Protein AF-A0A1A8ENL9-F1 (afdb_monomer_lite)

Structure (mmCIF, N/CA/C/O backbone):
data_AF-A0A1A8ENL9-F1
#
_entry.id   AF-A0A1A8ENL9-F1
#
loop_
_atom_site.group_PDB
_atom_site.id
_atom_site.type_symbol
_atom_site.label_atom_id
_atom_site.label_alt_id
_atom_site.label_comp_id
_atom_site.label_asym_id
_atom_site.label_entity_id
_atom_site.label_seq_id
_atom_site.pdbx_PDB_ins_code
_atom_site.Cartn_x
_atom_site.Cartn_y
_atom_site.Cartn_z
_atom_site.occupancy
_atom_site.B_iso_or_equiv
_atom_site.auth_seq_id
_atom_site.auth_comp_id
_atom_site.auth_asym_id
_atom_site.auth_atom_id
_atom_site.pdbx_PDB_model_num
ATOM 1 N N . MET A 1 1 ? 8.993 22.500 0.969 1.00 47.62 1 MET A N 1
ATOM 2 C CA . MET A 1 1 ? 8.545 22.257 -0.419 1.00 47.62 1 MET A CA 1
ATOM 3 C C . MET A 1 1 ? 9.280 21.034 -0.939 1.00 47.62 1 MET A C 1
ATOM 5 O O . MET A 1 1 ? 10.479 21.122 -1.164 1.00 47.62 1 MET A O 1
ATOM 9 N N . SER A 1 2 ? 8.616 19.883 -1.038 1.00 75.56 2 SER A N 1
ATOM 10 C CA . SER A 1 2 ? 9.260 18.638 -1.478 1.00 75.56 2 SER A CA 1
ATOM 11 C C . SER A 1 2 ? 9.144 18.521 -2.997 1.00 75.56 2 SER A C 1
ATOM 13 O O . SER A 1 2 ? 8.041 18.375 -3.518 1.00 75.56 2 SER A O 1
ATOM 15 N N . TYR A 1 3 ? 10.267 18.620 -3.709 1.00 81.81 3 TYR A N 1
ATOM 16 C CA . TYR A 1 3 ? 10.320 18.423 -5.159 1.00 81.81 3 TYR A CA 1
ATOM 17 C C . TYR A 1 3 ? 9.952 16.970 -5.503 1.00 81.81 3 TYR A C 1
ATOM 19 O O . TYR A 1 3 ? 10.561 16.037 -4.980 1.00 81.81 3 TYR A O 1
ATOM 27 N N . ARG A 1 4 ? 8.944 16.773 -6.363 1.00 79.19 4 ARG A N 1
ATOM 28 C CA . ARG A 1 4 ? 8.559 15.457 -6.898 1.00 79.19 4 ARG A CA 1
ATOM 29 C C . ARG A 1 4 ? 8.784 15.458 -8.410 1.00 79.19 4 ARG A C 1
ATOM 31 O O . ARG A 1 4 ? 7.947 16.004 -9.128 1.00 79.19 4 ARG A O 1
ATOM 38 N N . PRO A 1 5 ? 9.905 14.905 -8.900 1.00 78.44 5 PRO A N 1
ATOM 39 C CA . PRO A 1 5 ? 10.153 14.848 -10.331 1.00 78.44 5 PRO A CA 1
ATOM 40 C C . PRO A 1 5 ? 9.105 13.958 -11.001 1.00 78.44 5 PRO A C 1
ATOM 42 O O . PRO A 1 5 ? 8.807 12.865 -10.522 1.00 78.44 5 PRO A O 1
ATOM 45 N N . VAL A 1 6 ? 8.559 14.425 -12.121 1.00 82.06 6 VAL A N 1
ATOM 46 C CA . VAL A 1 6 ? 7.673 13.639 -12.983 1.00 82.06 6 VAL A CA 1
ATOM 47 C C . VAL A 1 6 ? 8.418 13.392 -14.285 1.00 82.06 6 VAL A C 1
ATOM 49 O O . VAL A 1 6 ? 8.683 14.326 -15.040 1.00 82.06 6 VAL A O 1
ATOM 52 N N . ALA A 1 7 ? 8.785 12.136 -14.536 1.00 83.44 7 ALA A N 1
ATOM 53 C CA . ALA A 1 7 ? 9.423 11.752 -15.786 1.00 83.44 7 ALA A CA 1
ATOM 54 C C . ALA A 1 7 ? 8.378 11.695 -16.909 1.00 83.44 7 ALA A C 1
ATOM 56 O O . ALA A 1 7 ? 7.333 11.056 -16.778 1.00 83.44 7 ALA A O 1
ATOM 57 N N . LEU A 1 8 ? 8.661 12.359 -18.030 1.00 87.50 8 LEU A N 1
ATOM 58 C CA . LEU A 1 8 ? 7.836 12.262 -19.229 1.00 87.50 8 LEU A CA 1
ATOM 59 C C . LEU A 1 8 ? 8.322 11.093 -20.085 1.00 87.50 8 LEU A C 1
ATOM 61 O O . LEU A 1 8 ? 9.392 11.141 -20.684 1.00 87.50 8 LEU A O 1
ATOM 65 N N . ALA A 1 9 ? 7.508 10.045 -20.149 1.00 88.44 9 ALA A N 1
ATOM 66 C CA . ALA A 1 9 ? 7.727 8.908 -21.029 1.00 88.44 9 ALA A CA 1
ATOM 67 C C . ALA A 1 9 ? 7.252 9.216 -22.464 1.00 88.44 9 ALA A C 1
ATOM 69 O O . ALA A 1 9 ? 6.263 9.936 -22.663 1.00 88.44 9 ALA A O 1
ATOM 70 N N . SER A 1 10 ? 7.934 8.651 -23.468 1.00 94.62 10 SER A N 1
ATOM 71 C CA . SER A 1 10 ? 7.502 8.732 -24.870 1.00 94.62 10 SER A CA 1
ATOM 72 C C . SER A 1 10 ? 6.126 8.080 -25.061 1.00 94.62 10 SER A C 1
ATOM 74 O O . SER A 1 10 ? 5.684 7.275 -24.237 1.00 94.62 10 SER A O 1
ATOM 76 N N . LEU A 1 11 ? 5.434 8.390 -26.162 1.00 94.94 11 LEU A N 1
ATOM 77 C CA . LEU A 1 11 ? 4.136 7.770 -26.454 1.00 94.94 11 LEU A CA 1
ATOM 78 C C . LEU A 1 11 ? 4.232 6.235 -26.494 1.00 94.94 11 LEU A C 1
ATOM 80 O O . LEU A 1 11 ? 3.389 5.560 -25.906 1.00 94.94 11 LEU A O 1
ATOM 84 N N . LEU A 1 12 ? 5.288 5.707 -27.124 1.00 95.12 12 LEU A N 1
ATOM 85 C CA . LEU A 1 12 ? 5.571 4.270 -27.191 1.00 95.12 12 LEU A CA 1
ATOM 86 C C . LEU A 1 12 ? 5.780 3.662 -25.797 1.00 95.12 12 LEU A C 1
ATOM 88 O O . LEU A 1 12 ? 5.248 2.596 -25.487 1.00 95.12 12 LEU A O 1
ATOM 92 N N . MET A 1 13 ? 6.499 4.365 -24.923 1.00 96.19 13 MET A N 1
ATOM 93 C CA . MET A 1 13 ? 6.716 3.914 -23.551 1.00 96.19 13 MET A CA 1
ATOM 94 C C . MET A 1 13 ? 5.403 3.897 -22.754 1.00 96.19 13 MET A C 1
ATOM 96 O O . MET A 1 13 ? 5.093 2.897 -22.119 1.00 96.19 13 MET A O 1
ATOM 100 N N . LYS A 1 14 ? 4.549 4.921 -22.884 1.00 94.06 14 LYS A N 1
ATOM 101 C CA . LYS A 1 14 ? 3.220 4.945 -22.237 1.00 94.06 14 LYS A CA 1
ATOM 102 C C . LYS A 1 14 ? 2.279 3.848 -22.740 1.00 94.06 14 LYS A C 1
ATOM 104 O O . LYS A 1 14 ? 1.382 3.407 -22.020 1.00 94.06 14 LYS A O 1
ATOM 109 N N . THR A 1 15 ? 2.399 3.438 -24.004 1.00 95.38 15 THR A N 1
ATOM 110 C CA . THR A 1 15 ? 1.645 2.282 -24.512 1.00 95.38 15 THR A CA 1
ATOM 111 C C . THR A 1 15 ? 2.168 0.978 -23.924 1.00 95.38 15 THR A C 1
ATOM 113 O O . THR A 1 15 ? 1.363 0.143 -23.515 1.00 95.38 15 THR A O 1
ATOM 116 N N . LEU A 1 16 ? 3.489 0.838 -23.801 1.00 95.94 16 LEU A N 1
ATOM 117 C CA . LEU A 1 16 ? 4.115 -0.333 -23.195 1.00 95.94 16 LEU A CA 1
ATOM 118 C C . LEU A 1 16 ? 3.782 -0.443 -21.700 1.00 95.94 16 LEU A C 1
ATOM 120 O O . LEU A 1 16 ? 3.406 -1.517 -21.244 1.00 95.94 16 LEU A O 1
ATOM 124 N N . GLU A 1 17 ? 3.815 0.664 -20.956 1.00 94.62 17 GLU A N 1
ATOM 125 C CA . GLU A 1 17 ? 3.395 0.725 -19.548 1.00 94.62 17 GLU A CA 1
ATOM 126 C C . GLU A 1 17 ? 1.968 0.199 -19.356 1.00 94.62 17 GLU A C 1
ATOM 128 O O . GLU A 1 17 ? 1.720 -0.609 -18.463 1.00 94.62 17 GLU A O 1
ATOM 133 N N . ARG A 1 18 ? 1.024 0.607 -20.217 1.00 93.94 18 ARG A N 1
ATOM 134 C CA . ARG A 1 18 ? -0.369 0.130 -20.159 1.00 93.94 18 ARG A CA 1
ATOM 135 C C . ARG A 1 18 ? -0.487 -1.367 -20.441 1.00 93.94 18 ARG A C 1
ATOM 137 O O . ARG A 1 18 ? -1.276 -2.038 -19.778 1.00 93.94 18 ARG A O 1
ATOM 144 N N . LEU A 1 19 ? 0.294 -1.881 -21.391 1.00 95.38 19 LEU A N 1
ATOM 145 C CA . LEU A 1 19 ? 0.340 -3.309 -21.704 1.00 95.38 19 LEU A CA 1
ATOM 146 C C . LEU A 1 19 ? 0.888 -4.119 -20.519 1.00 95.38 19 LEU A C 1
ATOM 148 O O . LEU A 1 19 ? 0.246 -5.070 -20.070 1.00 95.38 19 LEU A O 1
ATOM 152 N N . ILE A 1 20 ? 2.036 -3.703 -19.974 1.00 93.50 20 ILE A N 1
ATOM 153 C CA . ILE A 1 20 ? 2.686 -4.356 -18.830 1.00 93.50 20 ILE A CA 1
ATOM 154 C C . ILE A 1 20 ? 1.780 -4.306 -17.597 1.00 93.50 20 ILE A C 1
ATOM 156 O O . ILE A 1 20 ? 1.628 -5.314 -16.914 1.00 93.50 20 ILE A O 1
ATOM 160 N N . LEU A 1 21 ? 1.122 -3.174 -17.332 1.00 92.38 21 LEU A N 1
ATOM 161 C CA . LEU A 1 21 ? 0.191 -3.041 -16.210 1.00 92.38 21 LEU A CA 1
ATOM 162 C C . LEU A 1 21 ? -0.958 -4.055 -16.289 1.00 92.38 21 LEU A C 1
ATOM 164 O O . LEU A 1 21 ? -1.369 -4.591 -15.261 1.00 92.38 21 LEU A O 1
ATOM 168 N N . GLY A 1 22 ? -1.472 -4.330 -17.492 1.00 91.44 22 GLY A N 1
ATOM 169 C CA . GLY A 1 22 ? -2.486 -5.364 -17.703 1.00 91.44 22 GLY A CA 1
ATOM 170 C C . GLY A 1 22 ? -1.987 -6.751 -17.294 1.00 91.44 22 GLY A C 1
ATOM 171 O O . GLY A 1 22 ? -2.670 -7.452 -16.548 1.00 91.44 22 GLY A O 1
ATOM 172 N N . HIS A 1 23 ? -0.771 -7.109 -17.713 1.00 90.75 23 HIS A N 1
ATOM 173 C CA . HIS A 1 23 ? -0.143 -8.373 -17.333 1.00 90.75 23 HIS A CA 1
ATOM 174 C C . HIS A 1 23 ? 0.110 -8.459 -15.820 1.00 90.75 23 HIS A C 1
ATOM 176 O O . HIS A 1 23 ? -0.318 -9.416 -15.180 1.00 90.75 23 HIS A O 1
ATOM 182 N N . LEU A 1 24 ? 0.700 -7.417 -15.223 1.00 90.06 24 LEU A N 1
ATOM 183 C CA . LEU A 1 24 ? 0.981 -7.358 -13.785 1.00 90.06 24 LEU A CA 1
ATOM 184 C C . LEU A 1 24 ? -0.281 -7.504 -12.934 1.00 90.06 24 LEU A C 1
ATOM 186 O O . LEU A 1 24 ? -0.255 -8.206 -11.930 1.00 90.06 24 LEU A O 1
ATOM 190 N N . ARG A 1 25 ? -1.398 -6.882 -13.328 1.00 89.12 25 ARG A N 1
ATOM 191 C CA . ARG A 1 25 ? -2.675 -7.034 -12.611 1.00 89.12 25 ARG A CA 1
ATOM 192 C C . ARG A 1 25 ? -3.177 -8.474 -12.620 1.00 89.12 25 ARG A C 1
ATOM 194 O O . ARG A 1 25 ? -3.737 -8.914 -11.622 1.00 89.12 25 ARG A O 1
ATOM 201 N N . SER A 1 26 ? -2.975 -9.194 -13.722 1.00 88.25 26 SER A N 1
ATOM 202 C CA . SER A 1 26 ? -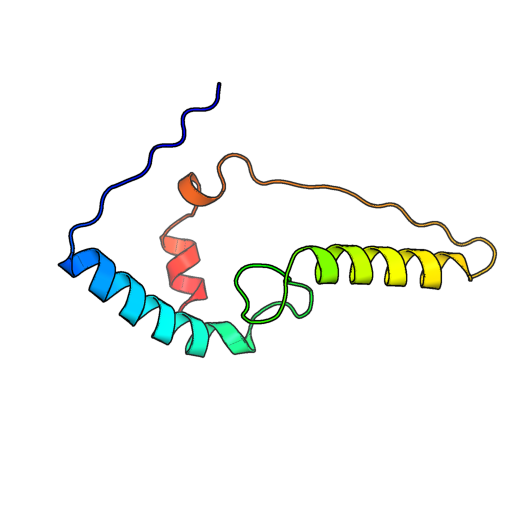3.344 -10.606 -13.816 1.00 88.25 26 SER A CA 1
ATOM 203 C C . SER A 1 26 ? -2.458 -11.482 -12.930 1.00 88.25 26 SER A C 1
ATOM 205 O O . SER A 1 26 ? -2.972 -12.380 -12.271 1.00 88.25 26 SER A O 1
ATOM 207 N N . THR A 1 27 ? -1.149 -11.224 -12.905 1.00 88.50 27 THR A N 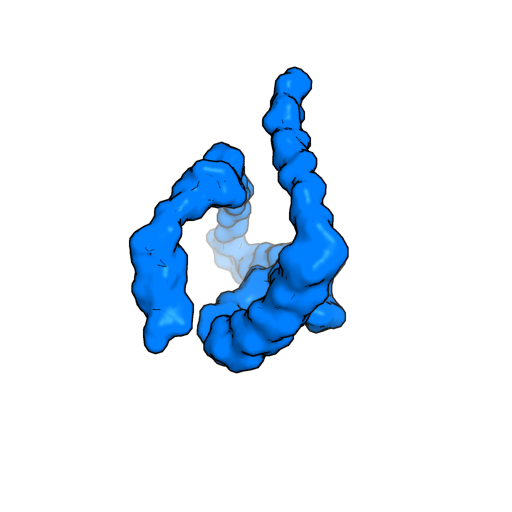1
ATOM 208 C CA . THR A 1 27 ? -0.176 -12.049 -12.171 1.00 88.50 27 THR A CA 1
ATOM 209 C C . THR A 1 27 ? -0.180 -11.758 -10.670 1.00 88.50 27 THR A C 1
ATOM 211 O O . THR A 1 27 ? -0.227 -12.681 -9.867 1.00 88.50 27 THR A O 1
ATOM 214 N N . ALA A 1 28 ? -0.179 -10.481 -10.278 1.00 87.75 28 ALA A N 1
ATOM 215 C CA . ALA A 1 28 ? -0.122 -10.060 -8.877 1.00 87.75 28 ALA A CA 1
ATOM 216 C C . ALA A 1 28 ? -1.500 -10.002 -8.200 1.00 87.75 28 ALA A C 1
ATOM 218 O O . ALA A 1 28 ? -1.577 -9.936 -6.976 1.00 87.75 28 ALA A O 1
ATOM 219 N N . GLY A 1 29 ? -2.594 -10.011 -8.972 1.00 85.44 29 GLY A N 1
ATOM 220 C CA . GLY A 1 29 ? -3.966 -9.945 -8.459 1.00 85.44 29 GLY A CA 1
ATOM 221 C C . GLY A 1 29 ? -4.270 -10.974 -7.360 1.00 85.44 29 GLY A C 1
ATOM 222 O O . GLY A 1 29 ? -4.749 -10.574 -6.298 1.00 85.44 29 GLY A O 1
ATOM 223 N N . PRO A 1 30 ? -3.959 -12.271 -7.557 1.00 88.00 30 PRO A N 1
ATOM 224 C CA . PRO A 1 30 ? -4.174 -13.311 -6.547 1.00 88.00 30 PRO A CA 1
ATOM 225 C C . PRO A 1 30 ? -3.378 -13.121 -5.249 1.00 88.00 30 PRO A C 1
ATOM 227 O O . PRO A 1 30 ? -3.802 -13.611 -4.207 1.00 88.00 30 PRO A O 1
ATOM 230 N N . SER A 1 31 ? -2.240 -12.422 -5.297 1.00 87.75 31 SER A N 1
ATOM 231 C CA . SER A 1 31 ? -1.374 -12.165 -4.140 1.00 87.75 31 SER A CA 1
ATOM 232 C C . SER A 1 31 ? -1.630 -10.811 -3.467 1.00 87.75 31 SER A C 1
ATOM 234 O O . SER A 1 31 ? -0.912 -10.455 -2.534 1.00 87.75 31 SER A O 1
ATOM 236 N N . MET A 1 32 ? -2.609 -10.026 -3.934 1.00 88.69 32 MET A N 1
ATOM 237 C CA . MET A 1 32 ? -2.930 -8.733 -3.322 1.00 88.69 32 MET A CA 1
ATOM 238 C C . MET A 1 32 ? -3.560 -8.913 -1.939 1.00 88.69 32 MET A C 1
ATOM 240 O O . MET A 1 32 ? -4.450 -9.742 -1.751 1.00 88.69 32 MET A O 1
ATOM 244 N N . ASP A 1 33 ? -3.152 -8.074 -0.985 1.00 91.50 33 ASP A N 1
ATOM 245 C CA . ASP A 1 33 ? -3.746 -8.060 0.351 1.00 91.50 33 ASP A CA 1
ATOM 246 C C . ASP A 1 33 ? -5.248 -7.701 0.263 1.00 91.50 33 ASP A C 1
ATOM 248 O O . ASP A 1 33 ? -5.609 -6.702 -0.376 1.00 91.50 33 ASP A O 1
ATOM 252 N N . PRO A 1 34 ? -6.153 -8.468 0.904 1.00 90.19 34 PRO A N 1
ATOM 253 C CA . PRO A 1 34 ? -7.580 -8.148 0.941 1.00 90.19 34 PRO A CA 1
ATOM 254 C C . PRO A 1 34 ? -7.901 -6.740 1.468 1.00 90.19 34 PRO A C 1
ATOM 256 O O . PRO A 1 34 ? -8.906 -6.159 1.057 1.00 90.19 34 PRO A O 1
ATOM 259 N N . LEU A 1 35 ? -7.050 -6.191 2.339 1.00 93.25 35 LEU A N 1
ATOM 260 C CA . LEU A 1 35 ? -7.134 -4.860 2.952 1.00 93.25 35 LEU A CA 1
ATOM 261 C C . LEU A 1 35 ? -6.337 -3.797 2.196 1.00 93.25 35 LEU A C 1
ATOM 263 O O . LEU A 1 35 ? -6.178 -2.676 2.681 1.00 93.25 35 LEU A O 1
ATOM 267 N N . GLN A 1 36 ? -5.853 -4.108 0.997 1.00 93.31 36 GLN A N 1
ATOM 268 C CA . GLN A 1 36 ? -5.376 -3.088 0.083 1.00 93.31 36 GLN A CA 1
ATOM 269 C C . GLN A 1 36 ? -6.576 -2.424 -0.600 1.00 93.31 36 GLN A C 1
ATOM 271 O O . GLN A 1 36 ? -7.263 -3.042 -1.414 1.00 93.31 36 GLN A O 1
ATOM 276 N N . PHE A 1 37 ? -6.804 -1.149 -0.283 1.00 93.38 37 PHE A N 1
ATOM 277 C CA . PHE A 1 37 ? -7.890 -0.329 -0.842 1.00 93.38 37 PHE A CA 1
ATOM 278 C C . PHE A 1 37 ? -7.432 0.591 -1.985 1.00 93.38 37 PHE A C 1
ATOM 280 O O . PHE A 1 37 ? -8.232 1.304 -2.581 1.00 93.38 37 PHE A O 1
ATOM 287 N N . THR A 1 38 ? -6.135 0.601 -2.300 1.00 90.56 38 THR A N 1
ATOM 288 C CA . THR A 1 38 ? -5.540 1.439 -3.347 1.00 90.56 38 THR A CA 1
ATOM 289 C C . THR A 1 38 ? -5.177 0.613 -4.576 1.00 90.56 38 THR A C 1
ATOM 291 O O . THR A 1 38 ? -4.926 -0.589 -4.491 1.00 90.56 38 THR A O 1
ATOM 294 N N . TYR A 1 39 ? -5.118 1.269 -5.739 1.00 87.81 39 TYR A N 1
ATOM 295 C CA . TYR A 1 39 ? -4.719 0.662 -7.018 1.00 87.81 39 TYR A CA 1
ATOM 296 C C . TYR A 1 39 ? -5.579 -0.533 -7.476 1.00 87.81 39 TYR A C 1
ATOM 298 O O . TYR A 1 39 ? -5.174 -1.271 -8.376 1.00 87.81 39 TYR A O 1
ATOM 306 N N . ARG A 1 40 ? -6.787 -0.688 -6.918 1.00 85.94 40 ARG A N 1
ATOM 307 C CA . ARG A 1 40 ? -7.775 -1.705 -7.299 1.00 85.94 40 ARG A CA 1
ATOM 308 C C . ARG A 1 40 ? -9.003 -1.049 -7.934 1.00 85.94 40 ARG A C 1
ATOM 310 O O . ARG A 1 40 ? -9.392 0.042 -7.524 1.00 85.94 40 ARG A O 1
ATOM 317 N N . PRO A 1 41 ? -9.620 -1.681 -8.943 1.00 85.69 41 PRO A N 1
ATOM 318 C CA . PRO A 1 41 ? -10.872 -1.187 -9.498 1.00 85.69 41 PRO A CA 1
ATOM 319 C C . PRO A 1 41 ? -12.008 -1.346 -8.478 1.00 85.69 41 PRO A C 1
ATOM 321 O O . PRO A 1 41 ? -12.127 -2.392 -7.845 1.00 85.69 41 PRO A O 1
ATOM 324 N N . GLY A 1 42 ? -12.852 -0.320 -8.349 1.00 88.44 42 GLY A N 1
ATOM 325 C CA . GLY A 1 42 ? -14.075 -0.377 -7.540 1.00 88.44 42 GLY A CA 1
ATOM 326 C C . GLY A 1 42 ? -13.877 -0.310 -6.023 1.00 88.44 42 GLY A C 1
ATOM 327 O O . GLY A 1 42 ? -14.839 -0.535 -5.303 1.00 88.44 42 GLY A O 1
ATOM 328 N N . VAL A 1 43 ? -12.662 -0.013 -5.551 1.00 91.50 43 VAL A N 1
ATOM 329 C CA . VAL A 1 43 ? -12.345 0.178 -4.129 1.00 91.50 43 VAL A CA 1
ATOM 330 C C . VAL A 1 43 ? -11.531 1.463 -3.975 1.00 91.50 43 VAL A C 1
ATOM 332 O O . VAL A 1 43 ? -10.666 1.746 -4.810 1.00 91.50 43 VAL A O 1
ATOM 335 N N . GLY A 1 44 ? -11.811 2.252 -2.940 1.00 92.12 44 GLY A N 1
ATOM 336 C CA . GLY A 1 44 ? -11.157 3.539 -2.722 1.00 92.12 44 GLY A CA 1
ATOM 337 C C . GLY A 1 44 ? -11.018 3.951 -1.258 1.00 92.12 44 GLY A C 1
ATOM 338 O O . GLY A 1 44 ? -11.077 3.142 -0.334 1.00 92.12 44 GLY A O 1
ATOM 339 N N . LEU A 1 45 ? -10.791 5.252 -1.059 1.00 94.12 45 LEU A N 1
ATOM 340 C CA . LEU A 1 45 ? -10.544 5.837 0.261 1.00 94.12 45 LEU A CA 1
ATOM 341 C C . LEU A 1 45 ? -11.713 5.610 1.227 1.00 94.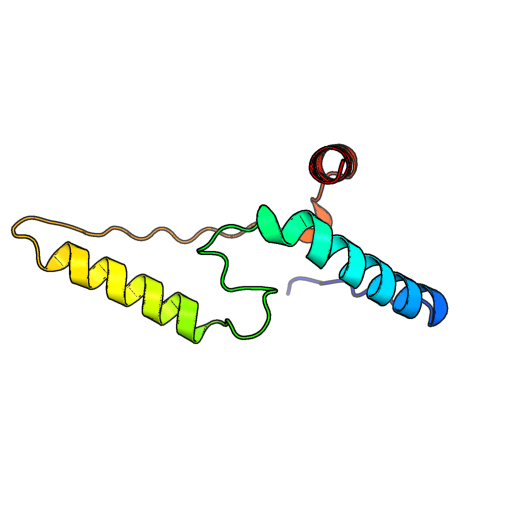12 45 LEU A C 1
ATOM 343 O O . LEU A 1 45 ? -11.487 5.245 2.377 1.00 94.12 45 LEU A O 1
ATOM 347 N N . GLU A 1 46 ? -12.945 5.792 0.756 1.00 95.69 46 GLU A N 1
ATOM 348 C CA . GLU A 1 46 ? -14.144 5.624 1.584 1.00 95.69 46 GLU A CA 1
ATOM 349 C C . GLU A 1 46 ? -14.294 4.189 2.097 1.00 95.69 46 GLU A C 1
ATOM 351 O O . GLU A 1 46 ? -14.629 3.981 3.263 1.00 95.69 46 GLU A O 1
ATOM 356 N N . ASP A 1 47 ? -13.959 3.192 1.275 1.00 95.75 47 ASP A N 1
ATOM 357 C CA . ASP A 1 47 ? -13.953 1.788 1.691 1.00 95.75 47 ASP A CA 1
ATOM 358 C C . ASP A 1 47 ? -12.897 1.535 2.772 1.00 95.75 47 ASP A C 1
ATOM 360 O O . ASP A 1 47 ? -13.160 0.832 3.749 1.00 95.75 47 ASP A O 1
ATOM 364 N N . ALA A 1 48 ? -11.715 2.148 2.635 1.00 95.75 48 ALA A N 1
ATOM 365 C CA . ALA A 1 48 ? -10.642 2.033 3.619 1.00 95.75 48 ALA A CA 1
ATOM 366 C C . ALA A 1 48 ? -11.053 2.623 4.976 1.00 95.75 48 ALA A C 1
ATOM 368 O O . ALA A 1 48 ? -10.879 1.980 6.015 1.00 95.75 48 ALA A O 1
ATOM 369 N N . VAL A 1 49 ? -11.623 3.833 4.965 1.00 96.12 49 VAL A N 1
ATOM 370 C CA . VAL A 1 49 ? -12.088 4.529 6.175 1.00 96.12 49 VAL A CA 1
ATOM 371 C C . VAL A 1 49 ? -13.240 3.762 6.813 1.00 96.12 49 VAL A C 1
ATOM 373 O O . VAL A 1 49 ? -13.206 3.498 8.016 1.00 96.12 49 VAL A O 1
ATOM 376 N N . THR A 1 50 ? -14.215 3.330 6.014 1.00 97.00 50 THR A N 1
ATOM 377 C CA . THR A 1 50 ? -15.359 2.545 6.488 1.00 97.00 50 THR A CA 1
ATOM 378 C C . THR A 1 50 ? -14.900 1.227 7.105 1.00 97.00 50 THR A C 1
ATOM 380 O O . THR A 1 50 ? -15.320 0.888 8.211 1.00 97.00 50 THR A O 1
ATOM 383 N N . CYS A 1 51 ? -13.984 0.504 6.453 1.00 96.62 51 CYS A N 1
ATOM 384 C CA . CYS A 1 51 ? -13.434 -0.743 6.979 1.00 96.62 51 CYS A CA 1
ATOM 385 C C . CYS A 1 51 ? -12.670 -0.526 8.293 1.00 96.62 51 CYS A C 1
ATOM 387 O O . CYS A 1 51 ? -12.838 -1.305 9.235 1.00 96.62 51 CYS A O 1
ATOM 389 N N . LEU A 1 52 ? -11.838 0.517 8.377 1.00 96.88 52 LEU A N 1
ATOM 390 C CA . LEU A 1 52 ? -11.095 0.847 9.593 1.00 96.88 52 LEU A CA 1
ATOM 391 C C . LEU A 1 52 ? -12.043 1.167 10.755 1.00 96.88 52 LEU A C 1
ATOM 393 O O . LEU A 1 52 ? -11.903 0.587 11.834 1.00 96.88 52 LEU A O 1
ATOM 397 N N . LEU A 1 53 ? -13.018 2.050 10.526 1.00 97.25 53 LEU A N 1
ATOM 398 C CA . LEU A 1 53 ? -13.994 2.455 11.537 1.00 97.25 53 LEU A CA 1
ATOM 399 C C . LEU A 1 53 ? -14.850 1.276 11.989 1.00 97.25 53 LEU A C 1
ATOM 401 O O . LEU A 1 53 ? -14.980 1.048 13.189 1.00 97.25 53 LEU A O 1
ATOM 405 N N . HIS A 1 54 ? -15.375 0.493 11.046 1.00 97.44 54 HIS A N 1
ATOM 406 C CA . HIS A 1 54 ? -16.185 -0.678 11.357 1.00 97.44 54 HIS A CA 1
ATOM 407 C C . HIS A 1 54 ? -15.418 -1.670 12.242 1.00 97.44 54 HIS A C 1
ATOM 409 O O . HIS A 1 54 ? -15.932 -2.102 13.271 1.00 97.44 54 HIS A O 1
ATOM 415 N N . ARG A 1 55 ? -14.160 -1.978 11.899 1.00 96.25 55 ARG A N 1
ATOM 416 C CA . ARG A 1 55 ? -13.313 -2.883 12.694 1.00 96.25 55 ARG A CA 1
ATOM 417 C C . ARG A 1 55 ? -12.993 -2.329 14.077 1.00 96.25 55 ARG A C 1
ATOM 419 O O . ARG A 1 55 ? -12.993 -3.089 15.043 1.00 96.25 55 ARG A O 1
ATOM 426 N N . ALA A 1 56 ? -12.707 -1.032 14.173 1.00 97.38 56 ALA A N 1
ATOM 427 C CA . ALA A 1 56 ? -12.415 -0.390 15.447 1.00 97.38 56 ALA A CA 1
ATOM 428 C C . ALA A 1 56 ? -13.642 -0.411 16.371 1.00 97.38 56 ALA A C 1
ATOM 430 O O . ALA A 1 56 ? -13.534 -0.845 17.515 1.00 97.38 56 ALA A O 1
ATOM 431 N N . LEU A 1 57 ? -14.811 -0.014 15.863 1.00 97.31 57 LEU A N 1
ATOM 432 C CA . LEU A 1 57 ? -16.055 0.013 16.635 1.00 97.31 57 LEU A CA 1
ATOM 433 C C . LEU A 1 57 ? -16.491 -1.393 17.057 1.00 97.31 57 LEU A C 1
ATOM 435 O O . LEU A 1 57 ? -16.725 -1.613 18.241 1.00 97.31 57 LEU A O 1
ATOM 439 N N . ALA A 1 58 ? -16.482 -2.364 16.138 1.00 97.25 58 ALA A N 1
ATOM 440 C CA . ALA A 1 58 ? -16.811 -3.757 16.451 1.00 97.25 58 ALA A CA 1
ATOM 441 C C . ALA A 1 58 ? -15.868 -4.373 17.503 1.00 97.25 58 ALA A C 1
ATOM 443 O O . ALA A 1 58 ? -16.247 -5.281 18.243 1.00 97.25 58 ALA A O 1
ATOM 444 N N . HIS A 1 59 ? -14.618 -3.901 17.588 1.00 96.38 59 HIS A N 1
ATOM 445 C CA . HIS A 1 59 ? -13.717 -4.305 18.663 1.00 96.38 59 HIS A CA 1
ATOM 446 C C . HIS A 1 59 ? -14.109 -3.667 20.002 1.00 96.38 59 HIS A C 1
ATOM 448 O O . HIS A 1 59 ? -14.147 -4.377 21.005 1.00 96.38 59 HIS A O 1
ATOM 454 N N . LEU A 1 60 ? -14.430 -2.368 19.999 1.00 97.31 60 LEU A N 1
ATOM 455 C CA . LEU A 1 60 ? -14.772 -1.575 21.188 1.00 97.31 60 LEU 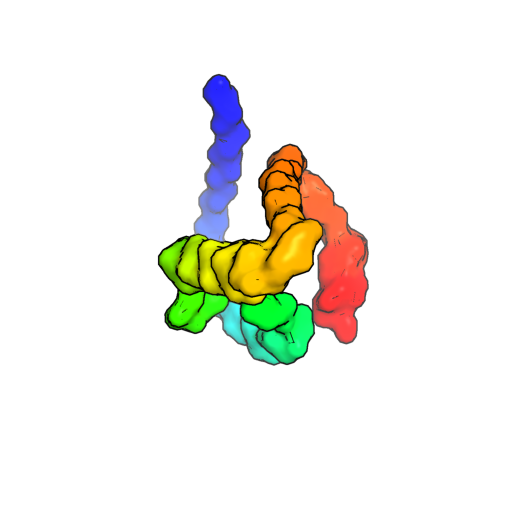A CA 1
ATOM 456 C C . LEU A 1 60 ? -16.106 -1.955 21.844 1.00 97.31 60 LEU A C 1
ATOM 458 O O . LEU A 1 60 ? -16.308 -1.654 23.018 1.00 97.31 60 LEU A O 1
ATOM 462 N N . GLU A 1 61 ? -16.992 -2.657 21.139 1.00 96.81 61 GLU A N 1
ATOM 463 C CA . GLU A 1 61 ? -18.212 -3.233 21.727 1.00 96.81 61 GLU A CA 1
ATOM 464 C C . GLU A 1 61 ? -17.917 -4.290 22.809 1.00 96.81 61 GLU A C 1
ATOM 466 O O . GLU A 1 61 ? -18.780 -4.614 23.626 1.00 96.81 61 GLU A O 1
ATOM 471 N N . LYS A 1 62 ? -16.689 -4.825 22.860 1.00 95.62 62 LYS A N 1
ATOM 472 C CA . LYS A 1 62 ? -16.274 -5.795 23.878 1.00 95.62 62 LYS A CA 1
ATOM 473 C C . LYS A 1 62 ? -15.875 -5.073 25.175 1.00 95.62 62 LYS A C 1
ATOM 475 O O . LYS A 1 62 ? -14.996 -4.207 25.129 1.00 95.62 62 LYS A O 1
ATOM 480 N N . PRO A 1 63 ? -16.432 -5.444 26.344 1.00 94.44 63 PRO A N 1
ATOM 481 C CA . PRO A 1 63 ? -16.071 -4.827 27.619 1.00 94.44 63 PRO A CA 1
ATOM 482 C C . PRO A 1 63 ? -14.565 -4.910 27.898 1.00 94.44 63 PRO A C 1
ATOM 484 O O . PRO A 1 63 ? -13.958 -5.968 27.742 1.00 94.44 63 PRO A O 1
ATOM 487 N N . GLY A 1 64 ? -13.963 -3.795 28.317 1.00 94.38 64 GLY A N 1
ATOM 488 C CA . GLY A 1 64 ? -12.533 -3.722 28.640 1.00 94.38 64 GLY A CA 1
ATOM 489 C C . GLY A 1 64 ? -11.586 -3.757 27.433 1.00 94.38 64 GLY A C 1
ATOM 490 O O . GLY A 1 64 ? -10.375 -3.851 27.621 1.00 94.38 64 GLY A O 1
ATOM 491 N N . SER A 1 65 ? -12.102 -3.692 26.203 1.00 96.62 65 SER A N 1
ATOM 492 C CA . SER A 1 65 ? -11.276 -3.636 24.995 1.00 96.62 65 SER A CA 1
ATOM 493 C C . SER A 1 65 ? -10.736 -2.226 24.720 1.00 96.62 65 SER A C 1
ATOM 495 O O . SER A 1 65 ? -11.244 -1.218 25.211 1.00 96.62 65 SER A O 1
ATOM 497 N N . THR A 1 66 ? -9.657 -2.132 23.945 1.00 96.06 66 THR A N 1
ATOM 498 C CA . THR A 1 66 ? -9.064 -0.853 23.532 1.00 96.06 66 THR A CA 1
ATOM 499 C C . THR A 1 66 ? -8.492 -1.003 22.132 1.00 96.06 66 THR A C 1
ATOM 501 O O . THR A 1 66 ? -7.893 -2.025 21.804 1.00 96.06 66 THR A O 1
ATOM 504 N N . VAL A 1 67 ? -8.644 0.031 21.309 1.00 97.44 67 VAL A N 1
ATOM 505 C CA . VAL A 1 67 ? -8.070 0.083 19.963 1.00 97.44 67 VAL A CA 1
ATOM 506 C C . VAL A 1 67 ? -6.968 1.130 19.933 1.00 97.44 67 VAL A C 1
ATOM 508 O O . VAL A 1 67 ? -7.152 2.257 20.388 1.00 97.44 67 VAL A O 1
ATOM 511 N N . ARG A 1 68 ? -5.821 0.766 19.358 1.00 96.56 68 ARG A N 1
ATOM 512 C CA . ARG A 1 68 ? -4.732 1.692 19.048 1.00 96.56 68 ARG A CA 1
ATOM 513 C C . ARG A 1 68 ? -4.442 1.617 17.559 1.00 96.56 68 ARG A C 1
ATOM 515 O O . ARG A 1 68 ? -4.183 0.538 17.036 1.00 96.56 68 ARG A O 1
ATOM 522 N N . ILE A 1 69 ? -4.470 2.766 16.897 1.00 95.56 69 ILE A N 1
ATOM 523 C CA . ILE A 1 69 ? -4.199 2.884 15.464 1.00 95.56 69 ILE A CA 1
ATOM 524 C C . ILE A 1 69 ? -2.833 3.544 15.300 1.00 95.56 69 ILE A C 1
ATOM 526 O O . ILE A 1 69 ? -2.534 4.535 15.967 1.00 95.56 69 ILE A O 1
ATOM 530 N N . MET A 1 70 ? -1.998 2.975 14.435 1.00 96.25 70 MET A N 1
ATOM 531 C CA . MET A 1 70 ? -0.716 3.556 14.047 1.00 96.25 70 MET A CA 1
ATOM 532 C C . MET A 1 70 ? -0.760 3.918 12.568 1.00 96.25 70 MET A C 1
ATOM 534 O O . MET A 1 70 ? -1.195 3.118 11.742 1.00 96.25 70 MET A O 1
ATOM 538 N N . PHE A 1 71 ? -0.296 5.124 12.255 1.00 94.38 71 PHE A N 1
ATOM 539 C CA . PHE A 1 71 ? -0.156 5.607 10.889 1.00 94.38 71 PHE A CA 1
ATOM 540 C C . PHE A 1 71 ? 1.319 5.550 10.503 1.00 94.38 71 PHE A C 1
ATOM 542 O O . PHE A 1 71 ? 2.166 6.100 11.208 1.00 94.38 71 PHE A O 1
ATOM 549 N N . PHE A 1 72 ? 1.610 4.892 9.386 1.00 94.06 72 PHE A N 1
ATOM 550 C CA . PHE A 1 72 ? 2.950 4.787 8.822 1.00 94.06 72 PHE A CA 1
ATOM 551 C C . PHE A 1 72 ? 2.927 5.265 7.375 1.00 94.06 72 PHE A C 1
ATOM 553 O O . PHE A 1 72 ? 1.940 5.064 6.670 1.00 94.06 72 PHE A O 1
ATOM 560 N N . ASP A 1 73 ? 4.028 5.871 6.944 1.00 93.31 73 ASP A N 1
ATOM 561 C CA . ASP A 1 73 ? 4.249 6.256 5.555 1.00 93.31 73 ASP A CA 1
ATOM 562 C C . ASP A 1 73 ? 5.705 5.977 5.169 1.00 93.31 73 ASP A C 1
ATOM 564 O O . ASP A 1 73 ? 6.606 5.991 6.016 1.00 93.31 73 ASP A O 1
ATOM 568 N N . PHE A 1 74 ? 5.941 5.719 3.886 1.00 91.56 74 PHE A N 1
ATOM 569 C CA . PHE A 1 74 ? 7.282 5.500 3.361 1.00 91.56 74 PHE A CA 1
ATOM 570 C C . PHE A 1 74 ? 7.922 6.828 2.965 1.00 91.56 74 PHE A C 1
ATOM 572 O O . PHE A 1 74 ? 7.400 7.574 2.132 1.00 91.56 74 PHE A O 1
ATOM 579 N N . SER A 1 75 ? 9.135 7.089 3.458 1.00 90.50 75 SER A N 1
ATOM 580 C CA . SER A 1 75 ? 9.939 8.194 2.943 1.00 90.50 75 SER A CA 1
ATOM 581 C C . SER A 1 75 ? 10.310 7.919 1.485 1.00 90.50 75 SER A C 1
ATOM 583 O O . SER A 1 75 ? 11.147 7.065 1.196 1.00 90.50 75 SER A O 1
ATOM 585 N N . SER A 1 76 ? 9.698 8.659 0.558 1.00 86.81 76 SER A N 1
ATOM 586 C CA . SER A 1 76 ? 10.016 8.591 -0.871 1.00 86.81 76 SER A CA 1
ATOM 587 C C . SER A 1 76 ? 9.844 7.190 -1.496 1.00 86.81 76 SER A C 1
ATOM 589 O O . SER A 1 76 ? 10.683 6.768 -2.293 1.00 86.81 76 SER A O 1
ATOM 591 N N . GLY A 1 77 ? 8.736 6.506 -1.185 1.00 87.62 77 GLY A N 1
ATOM 592 C CA . GLY A 1 77 ? 8.502 5.094 -1.527 1.00 87.62 77 GLY A CA 1
ATOM 593 C C . GLY A 1 77 ? 8.856 4.663 -2.959 1.00 87.62 77 GLY A C 1
ATOM 594 O O . GLY A 1 77 ? 9.506 3.642 -3.125 1.00 87.62 77 GLY A O 1
ATOM 595 N N . PHE A 1 78 ? 8.514 5.441 -3.995 1.00 87.50 78 PHE A N 1
ATOM 596 C CA . PHE A 1 78 ? 8.851 5.080 -5.385 1.00 87.50 78 PHE A CA 1
ATOM 597 C C . PHE A 1 78 ? 10.342 5.200 -5.719 1.00 87.50 78 PHE A C 1
ATOM 599 O O . PHE A 1 78 ? 10.857 4.402 -6.495 1.00 87.50 78 PHE A O 1
ATOM 606 N N . ASN A 1 79 ? 11.045 6.175 -5.137 1.00 88.25 79 ASN A N 1
ATOM 607 C CA . ASN A 1 79 ? 12.464 6.391 -5.443 1.00 88.25 79 ASN A CA 1
ATOM 608 C C . ASN A 1 79 ? 13.375 5.405 -4.697 1.00 88.25 79 ASN A C 1
ATOM 610 O O . ASN A 1 79 ? 14.555 5.312 -5.019 1.00 88.25 79 ASN A O 1
ATOM 614 N N . THR A 1 80 ? 12.854 4.704 -3.687 1.00 91.25 80 THR A N 1
ATOM 615 C CA . THR A 1 80 ? 13.613 3.765 -2.850 1.00 91.25 80 THR A CA 1
ATOM 616 C C . THR A 1 80 ? 13.344 2.297 -3.188 1.00 91.25 80 THR A C 1
ATOM 618 O O . THR A 1 80 ? 13.902 1.412 -2.539 1.00 91.25 80 THR A O 1
ATOM 621 N N . ILE A 1 81 ? 12.529 2.016 -4.214 1.00 92.75 81 ILE A N 1
ATOM 622 C CA . ILE A 1 81 ? 12.272 0.650 -4.687 1.00 92.75 81 ILE A CA 1
ATOM 623 C C . ILE A 1 81 ? 13.586 0.017 -5.155 1.00 92.75 81 ILE A C 1
ATOM 625 O O . ILE A 1 81 ? 14.274 0.557 -6.019 1.00 92.75 81 ILE A O 1
ATOM 629 N N . GLN A 1 82 ? 13.912 -1.160 -4.617 1.00 94.44 82 GLN A N 1
ATOM 630 C CA . GLN A 1 82 ? 15.084 -1.932 -5.025 1.00 94.44 82 GLN A CA 1
ATOM 631 C C . GLN A 1 82 ? 14.729 -2.857 -6.200 1.00 94.44 82 GLN A C 1
ATOM 633 O O . GLN A 1 82 ? 13.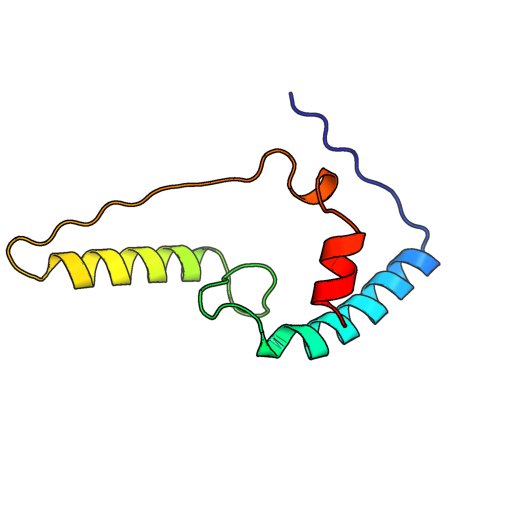936 -3.785 -6.011 1.00 94.44 82 GLN A O 1
ATOM 638 N N . PRO A 1 83 ? 15.321 -2.673 -7.398 1.00 92.88 83 PRO A N 1
ATOM 639 C CA . PRO A 1 83 ? 14.947 -3.454 -8.580 1.00 92.88 83 PRO A CA 1
ATOM 640 C C . PRO A 1 83 ? 15.168 -4.962 -8.424 1.00 92.88 83 PRO A C 1
ATOM 642 O O . PRO A 1 83 ? 14.372 -5.745 -8.930 1.00 92.88 83 PRO A O 1
ATOM 645 N N . GLY A 1 84 ? 16.218 -5.371 -7.700 1.00 95.06 84 GLY A N 1
ATOM 646 C CA . GLY A 1 84 ? 16.509 -6.786 -7.446 1.00 95.06 84 GLY A CA 1
ATOM 647 C C . GLY A 1 84 ? 15.403 -7.472 -6.646 1.00 95.06 84 GLY A C 1
ATOM 648 O O . GLY A 1 84 ? 14.898 -8.505 -7.069 1.00 95.06 84 GLY A O 1
ATOM 649 N N . ILE A 1 85 ? 14.963 -6.848 -5.547 1.00 94.12 85 ILE A N 1
ATOM 650 C CA . ILE A 1 85 ? 13.855 -7.359 -4.729 1.00 94.12 85 ILE A CA 1
ATOM 651 C C . ILE A 1 85 ? 12.558 -7.361 -5.538 1.00 94.12 85 ILE A C 1
ATOM 653 O O . ILE A 1 85 ? 11.836 -8.353 -5.526 1.00 94.12 85 ILE A O 1
ATOM 657 N N . LEU A 1 86 ? 12.262 -6.276 -6.262 1.00 91.00 86 LEU A N 1
ATOM 658 C CA . LEU A 1 86 ? 11.043 -6.193 -7.068 1.00 91.00 86 LEU A CA 1
ATOM 659 C C . LEU A 1 86 ? 10.977 -7.319 -8.104 1.00 91.00 86 LEU A C 1
ATOM 661 O O . LEU A 1 86 ? 9.937 -7.953 -8.235 1.00 91.00 86 LEU A O 1
ATOM 665 N N . LYS A 1 87 ? 12.085 -7.588 -8.800 1.00 89.88 87 LYS A N 1
ATOM 666 C CA . LYS A 1 87 ? 12.163 -8.664 -9.788 1.00 89.88 87 LYS A CA 1
ATOM 667 C C . LYS A 1 87 ? 11.854 -10.025 -9.159 1.00 89.88 87 LYS A C 1
ATOM 669 O O . LYS A 1 87 ? 11.000 -10.727 -9.674 1.00 89.88 87 LYS A O 1
ATOM 674 N N . THR A 1 88 ? 12.473 -10.352 -8.025 1.00 91.38 88 THR A N 1
ATOM 675 C CA . THR A 1 88 ? 12.230 -11.626 -7.325 1.00 91.38 88 THR A CA 1
ATOM 676 C C . THR A 1 88 ? 10.788 -11.788 -6.838 1.00 91.38 88 THR A C 1
ATOM 678 O O . THR A 1 88 ? 10.315 -12.907 -6.736 1.00 91.38 88 THR A O 1
ATOM 681 N N . ASN A 1 89 ? 10.072 -10.698 -6.541 1.00 86.19 89 ASN A N 1
ATOM 682 C CA . ASN A 1 89 ? 8.655 -10.771 -6.157 1.00 86.19 89 ASN A CA 1
ATOM 683 C C . ASN A 1 89 ? 7.700 -10.913 -7.359 1.00 86.19 89 ASN A C 1
ATOM 685 O O . ASN A 1 89 ? 6.506 -11.118 -7.154 1.00 86.19 89 ASN A O 1
ATOM 689 N N . LEU A 1 90 ? 8.190 -10.730 -8.590 1.00 82.56 90 LEU A N 1
ATOM 690 C CA . LEU A 1 90 ? 7.400 -10.813 -9.824 1.00 82.56 90 LEU A CA 1
ATOM 691 C C . LEU A 1 90 ? 7.626 -12.117 -10.610 1.00 82.56 90 LEU A C 1
ATOM 693 O O . LEU A 1 90 ? 6.872 -12.370 -11.549 1.00 82.56 90 LEU A O 1
ATOM 697 N N . GLU A 1 91 ? 8.663 -12.887 -10.265 1.00 75.69 91 GLU A N 1
ATOM 698 C CA . GLU A 1 91 ? 8.993 -14.215 -10.816 1.00 75.69 91 GLU A CA 1
A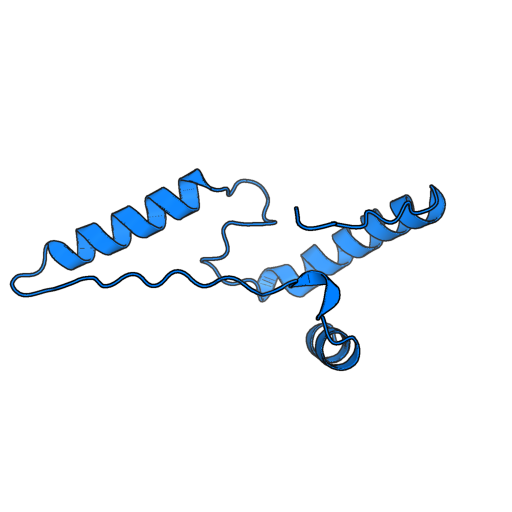TOM 699 C C . GLU A 1 91 ? 8.289 -15.330 -10.033 1.00 75.69 91 GLU A C 1
ATOM 701 O O . GLU A 1 91 ? 7.821 -16.286 -10.694 1.00 75.69 91 GLU A O 1
#

Organism: NCBI:txid1143690

Sequence (91 aa):
MSYRPVALASLLMKTLERLILGHLRSTAGPSMDPLQFTYRPGVGLEDAVTCLLHRALAHLEKPGSTVRIMFFDFSSGFNTIQPGILKTNLE

Foldseek 3Di:
DDDDDDDDDDPVVVVVVVVVVVVCCVQCVVVDDPLPQPPDPPGHDVNNVCVVVVVQVVQVVDPPGDDDDDDDDDDVVVVPDDPVVVVVVRD

InterPro domains:
  IPR000477 Reverse transcriptase domain [PF00078] (2-83)

pLDDT: mean 91.15, std 6.8, range [47.62, 97.44]

Secondary structure (DSSP, 8-state):
----------HHHHHHHHHHHHHHHHHHGGGS-TT--SSSTT--HHHHHHHHHHHHHHHHTSTT----------TTTTTT--HHHHHHHH-

Radius of gyration: 18.41 Å; chains: 1; bounding box: 35×36×56 Å